Protein AF-A0A9D7W6Q6-F1 (afdb_monomer_lite)

pLDDT: mean 91.99, std 8.94, range [60.0, 98.62]

Radius of gyration: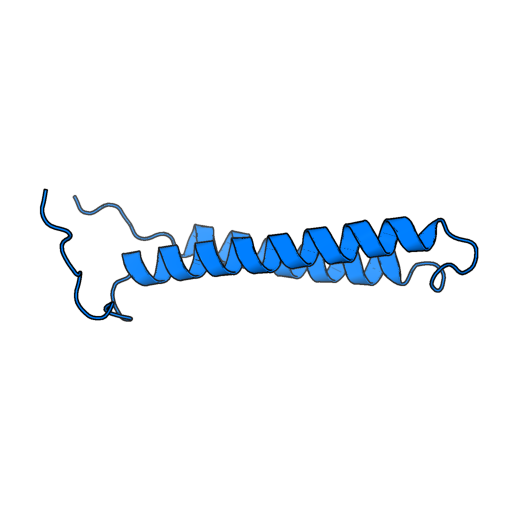 18.73 Å; chains: 1; bounding box: 48×30×48 Å

Foldseek 3Di:
DDDDPDPDDDPPPLVVVLVVLVVVLVVLVVVLCVVLVVLVVCCPDPDHDPPCPSVVVNVVSVVVSVVSVVVSVVSDDDDDD

Structure (mmCIF, N/CA/C/O backbone):
data_AF-A0A9D7W6Q6-F1
#
_entry.id   AF-A0A9D7W6Q6-F1
#
loop_
_atom_site.group_PDB
_atom_site.id
_atom_site.type_symbol
_atom_site.label_atom_id
_atom_site.label_alt_id
_atom_site.label_comp_id
_atom_site.label_asym_id
_atom_site.label_entity_id
_atom_site.label_seq_id
_atom_site.pdbx_PDB_ins_code
_atom_site.Cartn_x
_atom_site.Cartn_y
_atom_site.Cartn_z
_atom_site.occupancy
_atom_site.B_iso_or_equiv
_atom_site.auth_seq_id
_atom_site.auth_comp_id
_atom_site.auth_asym_id
_atom_site.auth_atom_id
_atom_site.pdbx_PDB_model_num
ATOM 1 N N . MET A 1 1 ? -31.358 18.814 9.714 1.00 62.75 1 MET A N 1
ATOM 2 C CA . MET A 1 1 ? -30.899 18.580 11.104 1.00 62.75 1 MET A CA 1
ATOM 3 C C . MET A 1 1 ? -29.658 19.429 11.347 1.00 62.75 1 MET A C 1
ATOM 5 O O . MET A 1 1 ? -28.892 19.566 10.398 1.00 62.75 1 MET A O 1
ATOM 9 N N . PRO A 1 2 ? -29.462 20.027 12.537 1.00 80.25 2 PRO A N 1
ATOM 10 C CA . PRO A 1 2 ? -28.236 20.766 12.831 1.00 80.25 2 PRO A CA 1
ATOM 11 C C . PRO A 1 2 ? -27.029 19.821 12.784 1.00 80.25 2 PRO A C 1
ATOM 13 O O . PRO A 1 2 ? -27.102 18.691 13.270 1.00 80.25 2 PRO A O 1
ATOM 16 N N . ILE A 1 3 ? -25.932 20.283 12.182 1.00 73.88 3 ILE A N 1
ATOM 17 C CA . ILE A 1 3 ? -24.664 19.551 12.145 1.00 73.88 3 ILE A CA 1
ATOM 18 C C . ILE A 1 3 ? -24.170 19.425 13.587 1.00 73.88 3 ILE A C 1
ATOM 20 O O . ILE A 1 3 ? -23.881 20.427 14.239 1.00 73.88 3 ILE A O 1
ATOM 24 N N . ARG A 1 4 ? -24.098 18.195 14.108 1.00 71.69 4 ARG A N 1
ATOM 25 C CA . ARG A 1 4 ? -23.419 17.937 15.379 1.00 71.69 4 ARG A CA 1
ATOM 26 C C . ARG A 1 4 ? -21.924 17.986 15.119 1.00 71.69 4 ARG A C 1
ATOM 28 O O . ARG A 1 4 ? -21.381 17.103 14.461 1.00 71.69 4 ARG A O 1
ATOM 35 N N . TRP A 1 5 ? -21.271 19.017 15.643 1.00 71.19 5 TRP A N 1
ATOM 36 C CA . TRP A 1 5 ? -19.822 19.021 15.755 1.00 71.19 5 TRP A CA 1
ATOM 37 C C . TRP A 1 5 ? -19.458 18.020 16.848 1.00 71.19 5 TRP A C 1
ATOM 39 O O . TRP A 1 5 ? -19.565 18.312 18.040 1.00 71.19 5 TRP A O 1
ATOM 49 N N . TYR A 1 6 ? -19.136 16.793 16.445 1.00 67.25 6 TYR A N 1
ATOM 50 C CA . TYR A 1 6 ? -18.532 15.833 17.356 1.00 67.25 6 TYR A CA 1
ATOM 51 C C . TYR A 1 6 ? -17.234 16.480 17.851 1.00 67.25 6 TYR A C 1
ATOM 53 O O . TYR A 1 6 ? -16.469 17.018 17.052 1.00 67.25 6 TYR A O 1
ATOM 61 N N . GLY A 1 7 ? -17.053 16.545 19.171 1.00 75.44 7 GLY A N 1
ATOM 62 C CA . GLY A 1 7 ? -15.849 17.106 19.782 1.00 75.44 7 GLY A CA 1
ATOM 63 C C . GLY A 1 7 ? -14.569 16.401 19.302 1.00 75.44 7 GLY A C 1
ATOM 64 O O . GLY A 1 7 ? -14.627 15.514 18.448 1.00 75.44 7 GLY A O 1
ATOM 65 N N . PRO A 1 8 ? -13.393 16.770 19.836 1.00 79.12 8 PRO A N 1
ATOM 66 C CA . PRO A 1 8 ? -12.141 16.123 19.454 1.00 79.12 8 PRO A CA 1
ATOM 67 C C . PRO A 1 8 ? -12.254 14.599 19.595 1.00 79.12 8 PRO A C 1
ATOM 69 O O . PRO A 1 8 ? -12.807 14.097 20.576 1.00 79.12 8 PRO A O 1
ATOM 72 N N . ALA A 1 9 ? -11.765 13.870 18.592 1.00 78.00 9 ALA A N 1
ATOM 73 C CA . ALA A 1 9 ? -11.800 12.415 18.603 1.00 78.00 9 ALA A CA 1
ATOM 74 C C . ALA A 1 9 ? -11.006 11.865 19.796 1.00 78.00 9 ALA A C 1
ATOM 76 O O . ALA A 1 9 ? -9.937 12.382 20.117 1.00 78.00 9 ALA A O 1
ATOM 77 N N . ASN A 1 10 ? -11.520 10.815 20.440 1.00 86.69 10 ASN A N 1
ATOM 78 C CA . ASN A 1 10 ? -10.819 10.125 21.517 1.00 86.69 10 ASN A CA 1
ATOM 79 C C . ASN A 1 10 ? -9.836 9.095 20.923 1.00 86.69 10 ASN A C 1
ATOM 81 O O . ASN A 1 10 ? -10.299 8.097 20.365 1.00 86.69 10 ASN A O 1
ATOM 85 N N . PRO A 1 11 ? -8.509 9.271 21.067 1.00 87.31 11 PRO A N 1
ATOM 86 C CA . PRO A 1 11 ? -7.524 8.336 20.521 1.00 87.31 11 PRO A CA 1
ATOM 87 C C . PRO A 1 11 ? -7.582 6.944 21.160 1.00 87.31 11 PRO A C 1
ATOM 89 O O . PRO A 1 11 ? -7.145 5.973 20.550 1.00 87.31 11 PRO A O 1
ATOM 92 N N . GLU A 1 12 ? -8.132 6.827 22.369 1.00 89.62 12 GLU A N 1
ATOM 93 C CA . GLU A 1 12 ? -8.221 5.548 23.078 1.00 89.62 12 GLU A CA 1
ATOM 94 C C . GLU A 1 12 ? -9.435 4.711 22.656 1.00 89.62 12 GLU A C 1
ATOM 96 O O . GLU A 1 12 ? -9.471 3.503 22.914 1.00 89.62 12 GLU A O 1
ATOM 101 N N . ASP A 1 13 ? -10.405 5.310 21.954 1.00 90.69 13 ASP A N 1
ATOM 102 C CA . ASP A 1 13 ? -11.581 4.595 21.46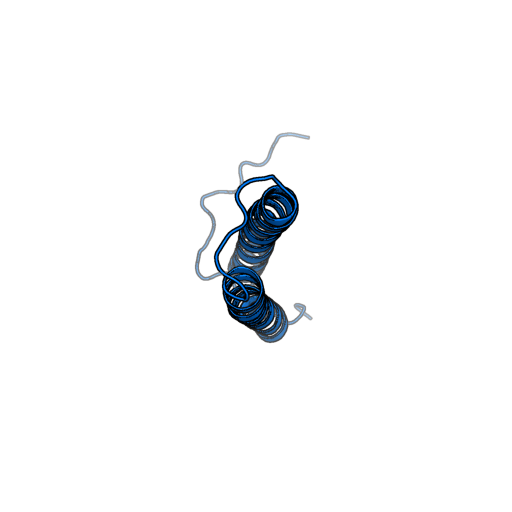2 1.00 90.69 13 ASP A CA 1
ATOM 103 C C . ASP A 1 13 ? -11.155 3.518 20.438 1.00 90.69 13 ASP A C 1
ATOM 105 O O . ASP A 1 13 ? -10.574 3.828 19.388 1.00 90.69 13 ASP A O 1
ATOM 109 N N . PRO A 1 14 ? -11.422 2.224 20.710 1.00 91.88 14 PRO A N 1
ATOM 110 C CA . PRO A 1 14 ? -11.044 1.141 19.809 1.00 91.88 14 PRO A CA 1
ATOM 111 C C . PRO A 1 14 ? -11.729 1.237 18.437 1.00 91.88 14 PRO A C 1
ATOM 113 O O . PRO A 1 14 ? -11.142 0.804 17.440 1.00 91.88 14 PRO A O 1
ATOM 116 N N . THR A 1 15 ? -12.924 1.830 18.368 1.00 91.25 15 THR A N 1
ATOM 117 C CA . THR A 1 15 ? -13.667 2.064 17.124 1.00 91.25 15 THR A CA 1
ATOM 118 C C . THR A 1 15 ? -12.994 3.146 16.292 1.00 91.25 15 THR A C 1
ATOM 120 O O . THR A 1 15 ? -12.726 2.933 15.108 1.00 91.25 15 THR A O 1
ATOM 123 N N . TYR A 1 16 ? -12.643 4.272 16.921 1.00 90.81 16 TYR A N 1
ATOM 124 C CA . TYR A 1 16 ? -11.903 5.353 16.269 1.00 90.81 16 TYR A CA 1
ATOM 125 C C . TYR A 1 16 ? -10.581 4.845 15.679 1.00 90.81 16 TYR A C 1
ATOM 127 O O . TYR A 1 16 ? -10.334 4.999 14.481 1.00 90.81 16 TYR A O 1
ATOM 135 N N . ARG A 1 17 ? -9.780 4.128 16.479 1.00 93.31 17 ARG A N 1
ATOM 136 C CA . ARG A 1 17 ? -8.503 3.561 16.012 1.00 93.31 17 ARG A CA 1
ATOM 137 C C . ARG A 1 17 ? -8.674 2.539 14.889 1.00 93.31 17 ARG A C 1
ATOM 139 O O . ARG A 1 17 ? -7.784 2.385 14.055 1.00 93.31 17 ARG A O 1
ATOM 146 N N . HIS A 1 18 ? -9.781 1.796 14.860 1.00 95.06 18 HIS A N 1
ATOM 147 C CA . HIS A 1 18 ? -10.052 0.866 13.764 1.00 95.06 18 HIS A CA 1
ATOM 148 C C . HIS A 1 18 ? -10.323 1.602 12.450 1.00 95.06 18 HIS A C 1
ATOM 150 O O . HIS A 1 18 ? -9.746 1.236 11.426 1.00 95.06 18 HIS A O 1
ATOM 156 N N . PHE A 1 19 ? -11.121 2.671 12.477 1.00 94.50 19 PHE A N 1
ATOM 157 C CA . PHE A 1 19 ? -11.333 3.504 11.293 1.00 94.50 19 PHE A CA 1
ATOM 158 C C . PHE A 1 19 ? -10.054 4.204 10.840 1.00 94.50 19 PHE A C 1
ATOM 160 O O . PHE A 1 19 ? -9.772 4.218 9.645 1.00 94.50 19 PHE A O 1
ATOM 167 N N . GLU A 1 20 ? -9.237 4.695 11.769 1.00 95.25 20 GLU A N 1
ATOM 168 C CA . GLU A 1 20 ? -7.915 5.242 11.453 1.00 95.25 20 GLU A CA 1
ATOM 169 C C . GLU A 1 20 ? -7.034 4.212 10.723 1.00 95.25 20 GLU A C 1
ATOM 171 O O . GLU A 1 20 ? -6.445 4.517 9.683 1.00 95.25 20 GLU A O 1
ATOM 176 N N . ARG A 1 21 ? -6.996 2.958 11.203 1.00 97.19 21 ARG A N 1
ATOM 177 C CA . ARG A 1 21 ? -6.286 1.859 10.526 1.00 97.19 21 ARG A CA 1
ATOM 178 C C . ARG A 1 21 ? -6.814 1.613 9.110 1.00 97.19 21 ARG A C 1
ATOM 180 O O . ARG A 1 21 ? -6.006 1.413 8.205 1.00 97.19 21 ARG A O 1
ATOM 187 N N . ILE A 1 22 ? -8.133 1.641 8.907 1.00 97.88 22 ILE A N 1
ATOM 188 C CA . ILE A 1 22 ? -8.752 1.475 7.581 1.00 97.88 22 ILE A CA 1
ATOM 189 C C . ILE A 1 22 ? -8.363 2.627 6.650 1.00 97.88 22 ILE A C 1
ATOM 191 O O . ILE A 1 22 ? -7.948 2.382 5.521 1.00 97.88 22 ILE A O 1
ATOM 195 N N . VAL A 1 23 ? -8.455 3.875 7.115 1.00 97.81 23 VAL A N 1
ATOM 196 C CA . VAL A 1 23 ? -8.073 5.052 6.319 1.00 97.81 23 VAL A CA 1
ATOM 197 C C . VAL A 1 23 ? -6.606 4.961 5.911 1.00 97.81 23 VAL A C 1
ATOM 199 O O . VAL A 1 23 ? -6.288 5.121 4.732 1.00 97.81 23 VAL A O 1
ATOM 202 N N . ASN A 1 24 ? -5.722 4.622 6.852 1.00 97.88 24 ASN A N 1
ATOM 203 C CA . ASN A 1 24 ? -4.307 4.416 6.561 1.00 97.88 24 ASN A CA 1
ATOM 204 C C . ASN A 1 24 ? -4.097 3.294 5.536 1.00 97.88 24 ASN A C 1
ATOM 206 O O . ASN A 1 24 ? -3.322 3.484 4.598 1.00 97.88 24 ASN A O 1
ATOM 210 N N . LEU A 1 25 ? -4.810 2.171 5.657 1.00 98.50 25 LEU A N 1
ATOM 211 C CA . LEU A 1 25 ? -4.751 1.069 4.694 1.00 98.50 25 LEU A CA 1
ATOM 212 C C . LEU A 1 25 ? -5.154 1.504 3.281 1.00 98.50 25 LEU A C 1
ATOM 214 O O . LEU A 1 25 ? -4.463 1.184 2.309 1.00 98.50 25 LEU A O 1
ATOM 218 N N . CYS A 1 26 ? -6.253 2.248 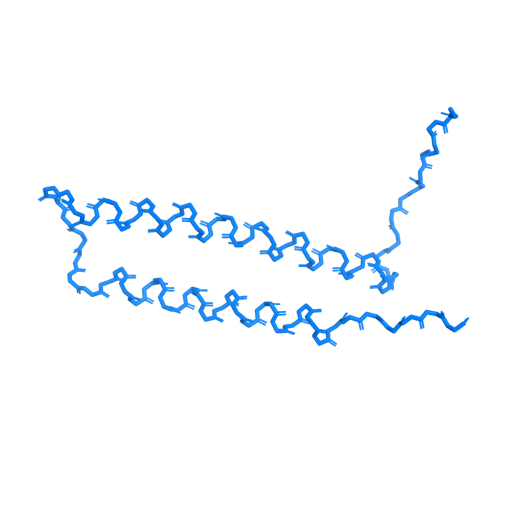3.162 1.00 98.50 26 CYS A N 1
ATOM 219 C CA . CYS A 1 26 ? -6.732 2.768 1.885 1.00 98.50 26 CYS A CA 1
ATOM 220 C C . CYS A 1 26 ? -5.753 3.780 1.282 1.00 98.50 26 CYS A C 1
ATOM 222 O O . CYS A 1 26 ? -5.477 3.711 0.087 1.00 98.50 26 CYS A O 1
ATOM 224 N N . LEU A 1 27 ? -5.192 4.681 2.094 1.00 98.56 27 LEU A N 1
ATOM 225 C CA . LEU A 1 27 ? -4.228 5.679 1.634 1.00 98.56 27 LEU A CA 1
ATOM 226 C C . LEU A 1 27 ? -2.958 5.014 1.090 1.00 98.56 27 LEU A C 1
ATOM 228 O O . LEU A 1 27 ? -2.542 5.296 -0.034 1.00 98.56 27 LEU A O 1
ATOM 232 N N . HIS A 1 28 ? -2.376 4.085 1.853 1.00 98.19 28 HIS A N 1
ATOM 233 C CA . HIS A 1 28 ? -1.188 3.349 1.419 1.00 98.19 28 HIS A CA 1
ATOM 234 C C . HIS A 1 28 ? -1.489 2.475 0.198 1.00 98.19 28 HIS A C 1
ATOM 236 O O . HIS A 1 28 ? -0.665 2.407 -0.709 1.00 98.19 28 HIS A O 1
ATOM 242 N N . GLY A 1 29 ? -2.677 1.865 0.137 1.00 98.56 29 GLY A N 1
ATOM 243 C CA . GLY A 1 29 ? -3.134 1.105 -1.027 1.00 98.56 29 GLY A CA 1
ATOM 244 C C . GLY A 1 29 ? -3.277 1.968 -2.281 1.00 98.56 29 GLY A C 1
ATOM 245 O O . GLY A 1 29 ? -2.846 1.561 -3.357 1.00 98.56 29 GLY A O 1
ATOM 246 N N . GLY A 1 30 ? -3.810 3.184 -2.146 1.00 98.62 30 GLY A N 1
ATOM 247 C CA . GLY A 1 30 ? -3.916 4.146 -3.243 1.00 98.62 30 GLY A CA 1
ATOM 248 C C . GLY A 1 30 ? -2.550 4.586 -3.769 1.00 98.62 30 GLY A C 1
ATOM 249 O O . GLY A 1 30 ? -2.321 4.564 -4.978 1.00 98.62 30 GLY A O 1
ATOM 250 N N . VAL A 1 31 ? -1.614 4.915 -2.872 1.00 98.56 31 VAL A N 1
ATOM 251 C CA . VAL A 1 31 ? -0.230 5.259 -3.246 1.00 98.56 31 VAL A CA 1
ATOM 252 C C . VAL A 1 31 ? 0.465 4.071 -3.909 1.00 98.56 31 VAL A C 1
ATOM 254 O O . VAL A 1 31 ? 1.077 4.231 -4.965 1.00 98.56 31 VAL A O 1
ATOM 257 N N . PHE A 1 32 ? 0.327 2.873 -3.335 1.00 98.44 32 PHE A N 1
ATOM 258 C CA . PHE A 1 32 ? 0.849 1.641 -3.916 1.00 98.44 32 PHE A CA 1
ATOM 259 C C . PHE A 1 32 ? 0.321 1.444 -5.342 1.00 98.44 32 PHE A C 1
ATOM 261 O O . PHE A 1 32 ? 1.115 1.241 -6.260 1.00 98.44 32 PHE A O 1
ATOM 268 N N . ALA A 1 33 ? -0.993 1.556 -5.553 1.00 98.19 33 ALA A N 1
ATOM 269 C CA . ALA A 1 33 ? -1.605 1.377 -6.864 1.00 98.19 33 ALA A CA 1
ATOM 270 C C . ALA A 1 33 ? -1.116 2.426 -7.874 1.00 98.19 33 ALA A C 1
ATOM 272 O O . ALA A 1 33 ? -0.711 2.060 -8.977 1.00 98.19 33 ALA A O 1
ATOM 273 N N . ALA A 1 34 ? -1.094 3.708 -7.500 1.00 98.38 34 ALA A N 1
ATOM 274 C CA . ALA A 1 34 ? -0.658 4.793 -8.380 1.00 98.38 34 ALA A CA 1
ATOM 275 C C . ALA A 1 34 ? 0.815 4.648 -8.796 1.00 98.38 34 ALA A C 1
ATOM 277 O O . ALA A 1 34 ? 1.136 4.729 -9.981 1.00 98.38 34 ALA A O 1
ATOM 278 N N . VAL A 1 35 ? 1.710 4.376 -7.841 1.00 97.75 35 VAL A N 1
ATOM 279 C CA . VAL A 1 35 ? 3.149 4.260 -8.119 1.00 97.75 35 VAL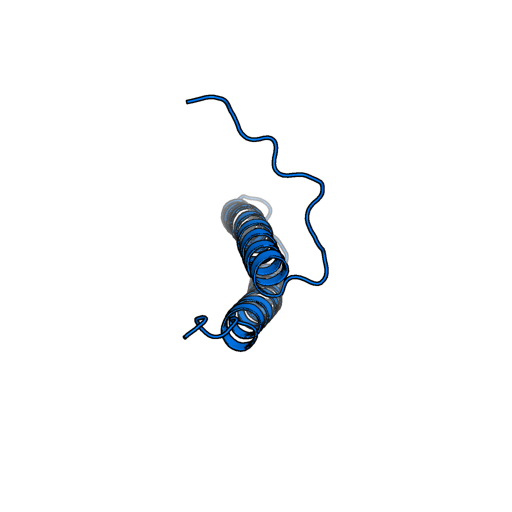 A CA 1
ATOM 280 C C . VAL A 1 35 ? 3.466 2.990 -8.897 1.00 97.75 35 VAL A C 1
ATOM 282 O O . VAL A 1 35 ? 4.226 3.050 -9.859 1.00 97.75 35 VAL A O 1
ATOM 285 N N . ASN A 1 36 ? 2.884 1.845 -8.529 1.00 97.31 36 ASN A N 1
ATOM 286 C CA . ASN A 1 36 ? 3.175 0.597 -9.233 1.00 97.31 36 ASN A CA 1
ATOM 287 C C . ASN A 1 36 ? 2.574 0.600 -10.640 1.00 97.31 36 ASN A C 1
ATOM 289 O O . ASN A 1 36 ? 3.272 0.231 -11.576 1.00 97.31 36 ASN A O 1
ATOM 293 N N . SER A 1 37 ? 1.338 1.074 -10.828 1.00 96.69 37 SER A N 1
ATOM 294 C CA . SER A 1 37 ? 0.761 1.185 -12.177 1.00 96.69 37 SER A CA 1
ATOM 295 C C . SER A 1 37 ? 1.564 2.136 -13.069 1.00 96.69 37 SER A C 1
ATOM 297 O O . SER A 1 37 ? 1.909 1.765 -14.189 1.00 96.69 37 SER A O 1
ATOM 299 N N . GLY A 1 38 ? 1.941 3.315 -12.561 1.00 96.31 38 GLY A N 1
ATOM 300 C CA . GLY A 1 38 ? 2.803 4.253 -13.281 1.00 96.31 38 GLY A CA 1
ATOM 301 C C . GLY A 1 38 ? 4.189 3.675 -13.575 1.00 96.31 38 GLY A C 1
ATOM 302 O O . GLY A 1 38 ? 4.674 3.782 -14.696 1.00 96.31 38 GLY A O 1
ATOM 303 N N . GLY A 1 39 ? 4.808 3.002 -12.604 1.00 95.88 39 GLY A N 1
ATOM 304 C CA . GLY A 1 39 ? 6.104 2.344 -12.775 1.00 95.88 39 GLY A CA 1
ATOM 305 C C . GLY A 1 39 ? 6.072 1.256 -13.847 1.00 95.88 39 GLY A C 1
ATOM 306 O O . GLY A 1 39 ? 6.949 1.224 -14.706 1.00 95.88 39 GLY A O 1
ATOM 307 N N . TRP A 1 40 ? 5.039 0.409 -13.846 1.00 95.56 40 TRP A N 1
ATOM 308 C CA . TRP A 1 40 ? 4.863 -0.640 -14.856 1.00 95.56 40 TRP A CA 1
ATOM 309 C C . TRP A 1 40 ? 4.533 -0.074 -16.236 1.00 95.56 40 TRP A C 1
ATOM 311 O O . TRP A 1 40 ? 5.000 -0.612 -17.234 1.00 95.56 40 TRP A O 1
ATOM 321 N N . PHE A 1 41 ? 3.811 1.044 -16.308 1.00 95.38 41 PHE A N 1
ATOM 322 C CA . PHE A 1 41 ? 3.627 1.774 -17.561 1.00 95.38 41 PHE A CA 1
ATOM 323 C C . PHE A 1 41 ? 4.959 2.319 -18.109 1.00 95.38 41 PHE A C 1
ATOM 325 O O . PHE A 1 41 ? 5.269 2.121 -19.281 1.00 95.38 41 PHE A O 1
ATOM 332 N N . LEU A 1 42 ? 5.780 2.959 -17.265 1.00 94.81 42 LEU A N 1
ATOM 333 C CA . LEU A 1 42 ? 7.096 3.479 -17.661 1.00 94.81 42 LEU A CA 1
ATOM 334 C C . LEU A 1 42 ? 8.081 2.366 -18.052 1.00 94.81 42 LEU A C 1
ATOM 336 O O . LEU A 1 42 ? 8.937 2.590 -18.905 1.00 94.81 42 LEU A O 1
ATOM 340 N N . GLN A 1 43 ? 7.952 1.171 -17.466 1.00 94.44 43 GLN A N 1
ATOM 341 C CA . GLN A 1 43 ? 8.768 0.003 -17.814 1.00 94.44 43 GLN A CA 1
ATOM 342 C C . GLN A 1 43 ? 8.613 -0.408 -19.286 1.00 94.44 43 GLN A C 1
ATOM 344 O O . GLN A 1 43 ? 9.557 -0.942 -19.858 1.00 94.44 43 GLN A O 1
ATOM 349 N N . GLU A 1 44 ? 7.462 -0.137 -19.902 1.00 93.25 44 GLU A N 1
ATOM 350 C CA . GLU A 1 44 ? 7.195 -0.438 -21.316 1.00 93.25 44 GLU A CA 1
ATOM 351 C C . GLU A 1 44 ? 7.683 0.679 -22.263 1.00 93.25 44 GLU A C 1
ATOM 353 O O . GLU A 1 44 ? 7.588 0.579 -23.486 1.00 93.25 44 GLU A O 1
ATOM 358 N N . MET A 1 45 ? 8.224 1.777 -21.723 1.00 94.50 45 MET A N 1
ATOM 359 C CA . MET A 1 45 ? 8.763 2.879 -22.520 1.00 94.50 45 MET A CA 1
ATOM 360 C C . MET A 1 45 ? 10.232 2.649 -22.910 1.00 94.50 45 MET A C 1
ATOM 362 O O . MET A 1 45 ? 10.913 1.743 -22.441 1.00 94.50 45 MET A O 1
ATOM 366 N N . ARG A 1 46 ? 10.759 3.526 -23.777 1.00 88.38 46 ARG A N 1
ATOM 367 C CA . ARG A 1 46 ? 12.105 3.426 -24.379 1.00 88.38 46 ARG A CA 1
ATOM 368 C C . ARG A 1 46 ? 13.262 3.282 -23.374 1.00 88.38 46 ARG A C 1
ATOM 370 O O . ARG A 1 46 ? 14.309 2.758 -23.744 1.00 88.38 46 ARG A O 1
ATOM 377 N N . HIS A 1 47 ? 13.099 3.766 -22.143 1.00 86.44 47 HIS A N 1
ATOM 378 C CA . HIS A 1 47 ? 14.115 3.713 -21.090 1.00 86.44 47 HIS A CA 1
ATOM 379 C C . HIS A 1 47 ? 13.580 2.947 -19.872 1.00 86.44 47 HIS A C 1
ATOM 381 O O . HIS A 1 47 ? 13.193 3.576 -18.886 1.00 86.44 47 HIS A O 1
ATOM 387 N N . PRO A 1 48 ? 13.527 1.604 -19.949 1.00 91.25 48 PRO A N 1
ATOM 388 C CA . PRO A 1 48 ? 13.024 0.777 -18.862 1.00 91.25 48 PRO A CA 1
ATOM 389 C C . PRO A 1 48 ? 13.940 0.839 -17.638 1.00 91.25 48 PRO A C 1
ATOM 391 O O . PRO A 1 48 ? 15.149 1.075 -17.746 1.00 91.25 48 PRO A O 1
ATOM 394 N N . PHE A 1 49 ? 13.374 0.553 -16.465 1.00 90.75 49 PHE A N 1
ATOM 395 C CA . PHE A 1 49 ? 14.169 0.333 -15.264 1.00 90.75 49 PHE A CA 1
ATOM 396 C C . PHE A 1 49 ? 15.000 -0.957 -15.393 1.00 90.75 49 PHE A C 1
ATOM 398 O O . PHE A 1 49 ? 14.673 -1.828 -16.213 1.00 90.75 49 PHE A O 1
ATOM 405 N N . PRO A 1 50 ? 16.070 -1.110 -14.583 1.00 92.75 50 PRO A N 1
ATOM 406 C CA . PRO A 1 50 ? 16.872 -2.328 -14.561 1.00 92.75 50 PRO A CA 1
ATOM 407 C C . PRO A 1 50 ? 16.015 -3.589 -14.417 1.00 92.75 50 PRO A C 1
ATOM 409 O O . PRO A 1 50 ? 15.059 -3.633 -13.641 1.00 92.75 50 PRO A O 1
ATOM 412 N N . ALA A 1 51 ? 16.372 -4.635 -15.162 1.00 86.81 51 ALA A N 1
ATOM 413 C CA . ALA A 1 51 ? 15.603 -5.872 -15.194 1.00 86.81 51 ALA A CA 1
ATOM 414 C C . ALA A 1 51 ? 15.371 -6.429 -13.776 1.00 86.81 51 ALA A C 1
ATOM 416 O O . ALA A 1 51 ? 16.307 -6.608 -12.997 1.00 86.81 51 ALA A O 1
ATOM 417 N N . GLY A 1 52 ? 14.105 -6.692 -13.443 1.00 89.19 52 GLY A N 1
ATOM 418 C CA . GLY A 1 52 ? 13.696 -7.270 -12.162 1.00 89.19 52 GLY A CA 1
ATOM 419 C C . GLY A 1 52 ? 13.608 -6.295 -10.982 1.00 89.19 52 GLY A C 1
ATOM 420 O O . GLY A 1 52 ? 13.047 -6.680 -9.956 1.00 89.19 52 GLY A O 1
ATOM 421 N N . SER A 1 53 ? 14.075 -5.043 -11.096 1.00 92.31 53 SER A N 1
ATOM 422 C CA . SER A 1 53 ? 13.990 -4.082 -9.982 1.00 92.31 53 SER A CA 1
ATOM 423 C C . SER A 1 53 ? 12.540 -3.770 -9.621 1.00 92.31 53 SER A C 1
ATOM 425 O O . SER A 1 53 ? 12.175 -3.770 -8.446 1.00 92.31 53 SER A O 1
ATOM 427 N N . LEU A 1 54 ? 11.699 -3.560 -10.636 1.00 94.62 54 LEU A N 1
ATOM 428 C CA . LEU A 1 54 ? 10.294 -3.227 -10.444 1.00 94.62 54 LEU A CA 1
ATOM 429 C C . LEU A 1 54 ? 9.522 -4.388 -9.809 1.00 94.62 54 LEU A C 1
ATOM 431 O O . LEU A 1 54 ? 8.779 -4.175 -8.861 1.00 94.62 54 LEU A O 1
ATOM 435 N N . THR A 1 55 ? 9.781 -5.625 -10.243 1.00 95.75 55 THR A N 1
ATOM 436 C CA .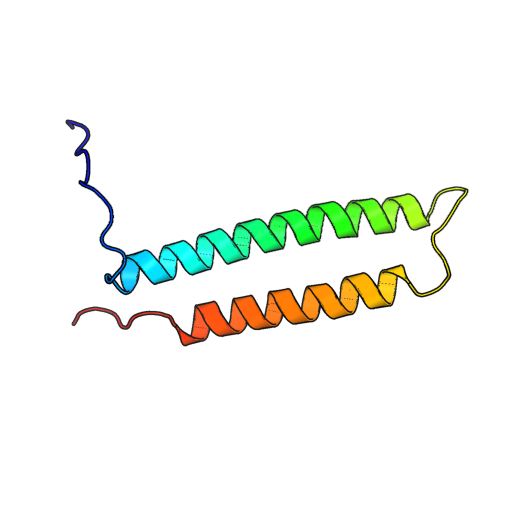 THR A 1 55 ? 9.180 -6.832 -9.659 1.00 95.75 55 THR A CA 1
ATOM 437 C C . THR A 1 55 ? 9.490 -6.962 -8.168 1.00 95.75 55 THR A C 1
ATOM 439 O O . THR A 1 55 ? 8.584 -7.231 -7.379 1.00 95.75 55 THR A O 1
ATOM 442 N N . TRP A 1 56 ? 10.744 -6.732 -7.762 1.00 96.50 56 TRP A N 1
ATOM 443 C CA . TRP A 1 56 ? 11.138 -6.781 -6.352 1.00 96.50 56 TRP A CA 1
ATOM 444 C C . TRP A 1 56 ? 10.498 -5.666 -5.526 1.00 96.50 56 TRP A C 1
ATOM 446 O O . TRP A 1 56 ? 9.975 -5.939 -4.444 1.00 96.50 56 TRP A O 1
ATOM 456 N N . VAL A 1 57 ? 10.496 -4.430 -6.036 1.00 96.25 57 VAL A N 1
ATOM 457 C CA . VAL A 1 57 ? 9.872 -3.285 -5.353 1.00 96.25 57 VAL A CA 1
ATOM 458 C C . VAL A 1 57 ? 8.367 -3.503 -5.201 1.00 96.25 57 VAL A C 1
ATOM 460 O O . VAL A 1 57 ? 7.849 -3.391 -4.089 1.00 96.25 57 VAL A O 1
ATOM 463 N N . THR A 1 58 ? 7.671 -3.876 -6.280 1.00 97.44 58 THR A N 1
ATOM 464 C CA . THR A 1 58 ? 6.237 -4.185 -6.247 1.00 97.44 58 THR A CA 1
ATOM 465 C C . THR A 1 58 ? 5.946 -5.325 -5.275 1.00 97.44 58 THR A C 1
ATOM 467 O O . THR A 1 58 ? 5.057 -5.190 -4.439 1.00 97.44 58 THR A O 1
ATOM 470 N N . GLY A 1 59 ? 6.698 -6.427 -5.339 1.00 98.12 59 GLY A N 1
ATOM 471 C CA . GLY A 1 59 ? 6.475 -7.601 -4.494 1.00 98.12 59 GLY A CA 1
ATOM 472 C C . GLY A 1 59 ? 6.694 -7.328 -3.003 1.00 98.12 59 GLY A C 1
ATOM 473 O O . GLY A 1 59 ? 5.841 -7.669 -2.177 1.00 98.12 59 GLY A O 1
ATOM 474 N N . LEU A 1 60 ? 7.800 -6.666 -2.644 1.00 98.31 60 LEU A N 1
ATOM 475 C CA . LEU A 1 60 ? 8.097 -6.325 -1.250 1.00 98.31 60 LEU A CA 1
ATOM 476 C C . LEU A 1 60 ? 7.061 -5.344 -0.692 1.00 98.31 60 LEU A C 1
ATOM 478 O O . LEU A 1 60 ? 6.537 -5.546 0.404 1.00 98.31 60 LEU A O 1
ATOM 482 N N . TRP A 1 61 ? 6.715 -4.311 -1.458 1.00 98.25 61 TRP A N 1
ATOM 483 C CA . TRP A 1 61 ? 5.732 -3.325 -1.026 1.00 98.25 61 TRP A CA 1
ATOM 484 C C . TRP A 1 61 ? 4.323 -3.927 -0.922 1.00 98.25 61 TRP A C 1
ATOM 486 O O . TRP A 1 61 ? 3.628 -3.680 0.065 1.00 98.25 61 TRP A O 1
ATOM 496 N N . ALA A 1 62 ? 3.926 -4.794 -1.859 1.00 98.31 62 ALA A N 1
ATOM 497 C CA . ALA A 1 62 ? 2.659 -5.521 -1.776 1.00 98.31 62 ALA A CA 1
ATOM 498 C C . ALA A 1 62 ? 2.598 -6.394 -0.516 1.00 98.31 62 ALA A C 1
ATOM 500 O O . ALA A 1 62 ? 1.576 -6.424 0.165 1.00 98.31 62 ALA A O 1
ATOM 501 N N . THR A 1 63 ? 3.708 -7.046 -0.158 1.00 98.56 63 THR A N 1
ATOM 502 C CA . THR A 1 63 ? 3.812 -7.837 1.078 1.00 98.56 63 THR A CA 1
ATOM 503 C C . THR A 1 63 ? 3.589 -6.971 2.320 1.00 98.56 63 THR A C 1
ATOM 505 O O . THR A 1 63 ? 2.830 -7.359 3.208 1.00 98.56 63 THR A O 1
ATOM 508 N N . LEU A 1 64 ? 4.184 -5.773 2.377 1.00 98.25 64 LEU A N 1
ATOM 509 C CA . LEU A 1 64 ? 3.967 -4.832 3.484 1.00 98.25 64 LEU A CA 1
ATOM 510 C C . LEU A 1 64 ? 2.508 -4.367 3.565 1.00 98.25 64 LEU A C 1
ATOM 512 O O . LEU A 1 64 ? 1.931 -4.329 4.654 1.00 98.25 64 LEU A O 1
ATOM 516 N N . TRP A 1 65 ? 1.895 -4.050 2.423 1.00 98.44 65 TRP A N 1
ATOM 517 C CA . TRP A 1 65 ? 0.492 -3.641 2.368 1.00 98.44 65 TRP A CA 1
ATOM 518 C C . TRP A 1 65 ? -0.454 -4.772 2.807 1.00 98.44 65 TRP A C 1
ATOM 520 O O . TRP A 1 65 ? -1.372 -4.540 3.593 1.00 98.44 65 TRP A O 1
ATOM 530 N N . LEU A 1 66 ? -0.190 -6.016 2.394 1.00 98.62 66 LEU A N 1
ATOM 531 C CA . LEU A 1 66 ? -0.930 -7.190 2.868 1.00 98.62 66 LEU A CA 1
ATOM 532 C C . LEU A 1 66 ? -0.751 -7.413 4.375 1.00 98.62 66 LEU A C 1
ATOM 534 O O . LEU A 1 66 ? -1.721 -7.716 5.067 1.00 98.62 66 LEU A O 1
ATOM 538 N N . GLY A 1 67 ? 0.457 -7.208 4.906 1.00 98.56 67 GLY A N 1
ATOM 539 C CA . GLY A 1 67 ? 0.701 -7.230 6.349 1.00 98.56 67 GLY A CA 1
ATOM 540 C C . GLY A 1 67 ? -0.147 -6.195 7.096 1.00 98.56 67 GLY A C 1
ATOM 541 O O . GLY A 1 67 ? -0.763 -6.512 8.115 1.00 98.56 67 GLY A O 1
ATOM 542 N N . GLN A 1 68 ? -0.256 -4.980 6.552 1.00 98.12 68 GLN A N 1
ATOM 543 C CA . GLN A 1 68 ? -1.124 -3.933 7.095 1.00 98.12 68 GLN A CA 1
ATOM 544 C C . GLN A 1 68 ? -2.610 -4.324 7.029 1.00 98.12 68 GLN A C 1
ATOM 546 O O . GLN A 1 68 ? -3.329 -4.120 8.006 1.00 98.12 68 GLN A O 1
ATOM 551 N N . LEU A 1 69 ? -3.071 -4.926 5.927 1.00 98.44 69 LEU A N 1
ATOM 552 C CA . LEU A 1 69 ? -4.441 -5.437 5.794 1.00 98.44 69 LEU A CA 1
ATOM 553 C C . LEU A 1 69 ? -4.752 -6.488 6.868 1.00 98.44 69 LEU A C 1
ATOM 555 O O . LEU A 1 69 ? -5.763 -6.379 7.564 1.00 98.44 69 LEU A O 1
ATOM 559 N N . ILE A 1 70 ? -3.870 -7.478 7.034 1.00 98.56 70 ILE A N 1
ATOM 560 C CA . ILE A 1 70 ? -4.010 -8.518 8.062 1.00 98.56 70 ILE A CA 1
ATOM 561 C C . ILE A 1 70 ? -4.089 -7.873 9.448 1.00 98.56 70 ILE A C 1
ATOM 563 O O . ILE A 1 70 ? -4.979 -8.202 10.232 1.00 98.56 70 ILE A O 1
ATOM 567 N N . TRP A 1 71 ? 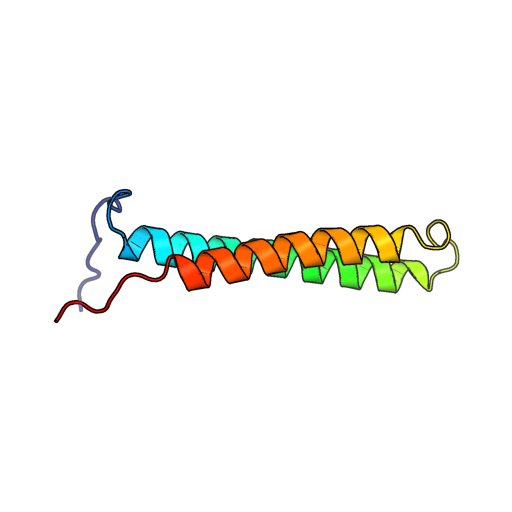-3.217 -6.906 9.735 1.00 97.81 71 TRP A N 1
ATOM 568 C CA . TRP A 1 71 ? -3.240 -6.164 10.993 1.00 97.81 71 TRP A CA 1
ATOM 569 C C . TRP A 1 71 ? -4.576 -5.449 11.243 1.00 97.81 71 TRP A C 1
ATOM 571 O O . TRP A 1 71 ? -5.115 -5.530 12.349 1.00 97.81 71 TRP A O 1
ATOM 581 N N . VAL A 1 72 ? -5.150 -4.791 10.229 1.00 97.88 72 VAL A N 1
ATOM 582 C CA . VAL A 1 72 ? -6.466 -4.132 10.338 1.00 97.88 72 VAL A CA 1
ATOM 583 C C . VAL A 1 72 ? -7.566 -5.137 10.688 1.00 97.88 72 VAL A C 1
ATOM 585 O O . VAL A 1 72 ? -8.395 -4.843 11.554 1.00 97.88 72 VAL A O 1
ATOM 588 N N . ILE A 1 73 ? -7.558 -6.311 10.049 1.00 97.75 73 ILE A N 1
ATOM 589 C CA . ILE A 1 73 ? -8.539 -7.383 10.280 1.00 97.75 73 ILE A CA 1
ATOM 590 C C . ILE A 1 73 ? -8.411 -7.943 11.701 1.00 97.75 73 ILE A C 1
ATOM 592 O O . ILE A 1 73 ? -9.418 -8.069 12.399 1.00 97.75 73 ILE A O 1
ATOM 596 N N . LEU A 1 74 ? -7.188 -8.245 12.146 1.00 97.12 74 LEU A N 1
ATOM 597 C CA . LEU A 1 74 ? -6.928 -8.797 13.480 1.00 97.12 74 LEU A CA 1
ATOM 598 C C . LEU A 1 74 ? -7.300 -7.818 14.603 1.00 97.12 74 LEU A C 1
ATOM 600 O O . LEU A 1 74 ? -7.745 -8.239 15.665 1.00 97.12 74 LEU A O 1
ATOM 604 N N . GLN A 1 75 ? -7.153 -6.515 14.361 1.00 95.50 75 GLN A N 1
ATOM 605 C CA . GLN A 1 75 ? -7.453 -5.449 15.322 1.00 95.50 75 GLN A CA 1
ATOM 606 C C . GLN A 1 75 ? -8.882 -4.899 15.189 1.00 95.50 75 GLN A C 1
ATOM 608 O O . GLN A 1 75 ? -9.142 -3.734 15.523 1.00 95.50 75 GLN A O 1
ATOM 613 N N . ARG A 1 76 ? -9.816 -5.682 14.647 1.00 94.50 76 ARG A N 1
ATOM 614 C CA . ARG A 1 76 ? -11.221 -5.280 14.570 1.00 94.50 76 ARG A CA 1
ATOM 615 C C . ARG A 1 76 ? -11.861 -5.339 15.969 1.00 94.50 76 ARG A C 1
ATOM 617 O O . ARG A 1 76 ? -11.810 -6.395 16.600 1.00 94.50 76 ARG A O 1
ATOM 624 N N . PRO A 1 77 ? -12.475 -4.249 16.465 1.00 93.06 77 PRO A N 1
ATOM 625 C CA . PRO A 1 77 ? -13.180 -4.273 17.741 1.00 93.06 77 PRO A CA 1
ATOM 626 C C . PRO A 1 77 ? -14.385 -5.216 17.673 1.00 93.06 77 PRO A C 1
ATOM 628 O O . PRO A 1 77 ? -15.038 -5.336 16.633 1.00 93.06 77 PRO A O 1
ATOM 631 N N . LYS A 1 78 ? -14.673 -5.894 18.789 1.00 89.50 78 LYS A N 1
ATOM 632 C CA . LYS A 1 78 ? -15.882 -6.714 18.920 1.00 89.50 78 LYS A CA 1
ATOM 633 C C . LYS A 1 78 ? -17.123 -5.808 18.892 1.00 89.50 78 LYS A C 1
ATOM 635 O O . LYS A 1 78 ? -17.033 -4.677 19.373 1.00 89.50 78 LYS A O 1
ATOM 640 N N . PRO A 1 79 ? -18.258 -6.279 18.347 1.00 80.94 79 PRO A N 1
ATOM 641 C CA . PRO A 1 79 ? -19.534 -5.595 18.525 1.00 80.94 79 PRO A CA 1
ATOM 642 C C . PRO A 1 79 ? -19.805 -5.391 20.021 1.00 80.94 79 PRO A C 1
ATOM 644 O O . PRO A 1 79 ? -19.468 -6.263 20.818 1.00 80.94 79 PRO A O 1
ATOM 647 N N . ALA A 1 80 ? -20.369 -4.243 20.395 1.00 74.69 80 ALA A N 1
ATOM 648 C CA . ALA A 1 80 ? -20.963 -4.101 21.719 1.00 74.69 80 ALA A CA 1
ATOM 649 C C . ALA A 1 80 ? -22.246 -4.947 21.744 1.00 74.69 80 ALA A C 1
ATOM 651 O O . ALA A 1 80 ? -23.048 -4.824 20.815 1.00 74.69 80 ALA A O 1
ATOM 652 N N . ASP A 1 81 ? -22.369 -5.825 22.743 1.00 60.00 81 ASP A N 1
ATOM 653 C CA . ASP A 1 81 ? -23.552 -6.666 22.978 1.00 60.00 81 ASP A CA 1
ATOM 654 C C . ASP A 1 81 ? -24.803 -5.829 23.302 1.00 60.00 81 ASP A C 1
ATOM 656 O O . ASP A 1 81 ? -24.661 -4.770 23.965 1.00 60.00 81 ASP A O 1
#

Sequence (81 aa):
MPIRWYGPANPEDPTYRHFERIVNLCLHGGVFAAVNSGGWFLQEMRHPFPAGSLTWVTGLWATLWLGQLIWVILQRPKPAD

Secondary structure (DSSP, 8-state):
-------S--TT-HHHHHHHHHHHHHHHHHHHHHHHHHHHHHHTSSSPPSTTHHHHHHHHHHHHHHHHHHHHHHTPPPPP-